Protein AF-A0A399WK71-F1 (afdb_monomer_lite)

Structure (mmCIF, N/CA/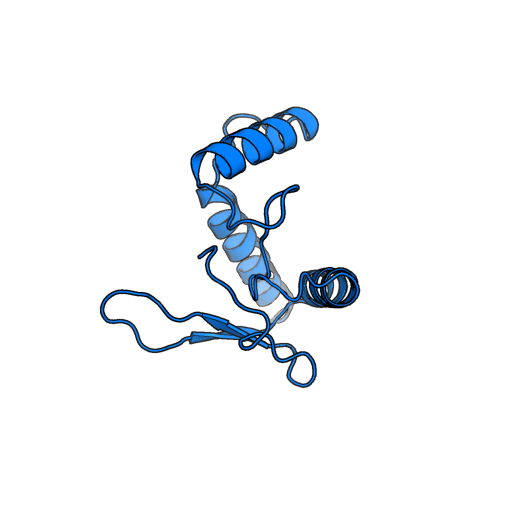C/O backbone):
data_AF-A0A399WK71-F1
#
_entry.id   AF-A0A399WK71-F1
#
loop_
_atom_site.group_PDB
_atom_site.id
_atom_site.type_symbol
_atom_site.label_atom_id
_atom_site.label_alt_id
_atom_site.label_comp_id
_atom_site.label_asym_id
_atom_site.label_entity_id
_atom_site.label_seq_id
_atom_site.pdbx_PDB_ins_code
_atom_site.Cartn_x
_atom_site.Cartn_y
_atom_site.Cartn_z
_atom_site.occupancy
_atom_site.B_iso_or_equiv
_atom_site.auth_seq_id
_atom_site.auth_comp_id
_atom_site.auth_asym_id
_atom_site.auth_atom_id
_atom_site.pdbx_PDB_model_num
ATOM 1 N N . MET A 1 1 ? 9.331 -6.527 2.166 1.00 54.00 1 MET A N 1
ATOM 2 C CA . MET A 1 1 ? 7.872 -6.316 2.001 1.00 54.00 1 MET A CA 1
ATOM 3 C C . MET A 1 1 ? 7.519 -4.913 1.484 1.00 54.00 1 MET A C 1
ATOM 5 O O . MET A 1 1 ? 6.736 -4.839 0.558 1.00 54.00 1 MET A O 1
ATOM 9 N N . PHE A 1 2 ? 8.113 -3.810 1.970 1.00 60.16 2 PHE A N 1
ATOM 10 C CA . PHE A 1 2 ? 7.745 -2.431 1.545 1.00 60.16 2 PHE A CA 1
ATOM 11 C C . PHE A 1 2 ? 8.575 -1.825 0.404 1.00 60.16 2 PHE A C 1
ATOM 13 O O . PHE A 1 2 ? 8.567 -0.619 0.192 1.00 60.16 2 PHE A O 1
ATOM 20 N N . SER A 1 3 ? 9.335 -2.646 -0.310 1.00 69.19 3 SER A N 1
ATOM 21 C CA . SER A 1 3 ? 10.147 -2.235 -1.460 1.00 69.19 3 SER A CA 1
ATOM 22 C C . SER A 1 3 ? 9.489 -2.611 -2.790 1.00 69.19 3 SER A C 1
ATOM 24 O O . SER A 1 3 ? 10.192 -2.791 -3.778 1.00 69.19 3 SER A O 1
ATOM 26 N N . LEU A 1 4 ? 8.162 -2.794 -2.806 1.00 81.50 4 LEU A N 1
ATOM 27 C CA . LEU A 1 4 ? 7.425 -3.072 -4.036 1.00 81.50 4 LEU A CA 1
ATOM 28 C C . LEU A 1 4 ? 7.514 -1.857 -4.964 1.00 81.50 4 LEU A C 1
ATOM 30 O O . LEU A 1 4 ? 7.269 -0.726 -4.537 1.00 81.50 4 LEU A O 1
ATOM 34 N N . GLN A 1 5 ? 7.870 -2.124 -6.215 1.00 85.81 5 GLN A N 1
ATOM 35 C CA . GLN A 1 5 ? 8.002 -1.134 -7.277 1.00 85.81 5 GLN A CA 1
ATOM 36 C C . GLN A 1 5 ? 6.864 -1.283 -8.284 1.00 85.81 5 GLN A C 1
ATOM 38 O O . GLN A 1 5 ? 6.354 -2.396 -8.438 1.00 85.81 5 GLN A O 1
ATOM 43 N N . TRP A 1 6 ? 6.476 -0.208 -8.979 1.00 86.94 6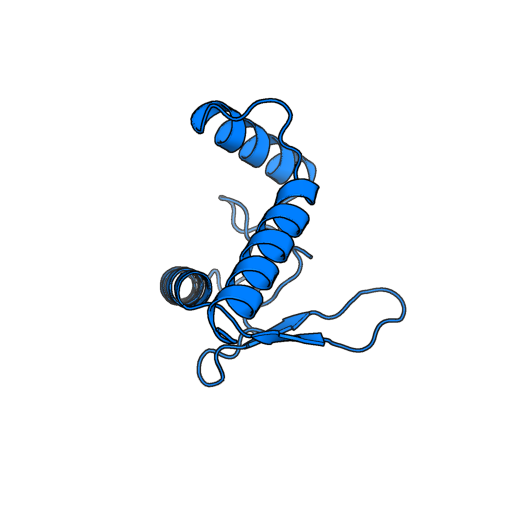 TRP A N 1
ATOM 44 C CA . TRP A 1 6 ? 5.400 -0.297 -9.977 1.00 86.94 6 TRP A CA 1
ATOM 45 C C . TRP A 1 6 ? 5.772 -1.207 -11.142 1.00 86.94 6 TRP A C 1
ATOM 47 O O . TRP A 1 6 ? 4.904 -1.918 -11.638 1.00 86.94 6 TRP A O 1
ATOM 57 N N . ALA A 1 7 ? 7.059 -1.282 -11.496 1.00 86.50 7 ALA A N 1
ATOM 58 C CA . ALA A 1 7 ? 7.576 -2.241 -12.475 1.00 86.50 7 ALA A CA 1
ATOM 59 C C . ALA A 1 7 ? 7.293 -3.719 -12.124 1.00 86.50 7 ALA A C 1
ATOM 61 O O . ALA A 1 7 ? 7.434 -4.597 -12.968 1.00 86.50 7 ALA A O 1
ATOM 62 N N . ARG A 1 8 ? 6.908 -4.016 -10.876 1.00 87.50 8 ARG A N 1
ATOM 63 C CA . ARG A 1 8 ? 6.595 -5.370 -10.390 1.00 87.50 8 ARG A CA 1
ATOM 64 C C . ARG A 1 8 ? 5.096 -5.599 -10.189 1.00 87.50 8 ARG A C 1
ATOM 66 O O . ARG A 1 8 ? 4.727 -6.605 -9.584 1.00 87.50 8 ARG A O 1
ATOM 73 N N . VAL A 1 9 ? 4.257 -4.665 -10.636 1.00 89.38 9 VAL A N 1
ATOM 74 C CA . VAL A 1 9 ? 2.795 -4.761 -10.605 1.00 89.38 9 VAL A CA 1
ATOM 75 C C . VAL A 1 9 ? 2.300 -4.945 -12.035 1.00 89.38 9 VAL A C 1
ATOM 77 O O . VAL A 1 9 ? 2.393 -4.030 -12.850 1.00 89.38 9 VAL A O 1
ATOM 80 N N . ASP A 1 10 ? 1.762 -6.123 -12.331 1.00 89.06 10 ASP A N 1
ATOM 81 C CA . ASP A 1 10 ? 1.138 -6.430 -13.614 1.00 89.06 10 ASP A CA 1
ATOM 82 C C . ASP A 1 10 ? -0.382 -6.306 -13.471 1.00 89.06 10 ASP A C 1
ATOM 84 O O . ASP A 1 10 ? -1.043 -7.168 -12.884 1.00 89.06 10 ASP A O 1
ATOM 88 N N . PHE A 1 11 ? -0.934 -5.207 -13.986 1.00 87.75 11 PHE A N 1
ATOM 89 C CA . PHE A 1 11 ? -2.374 -4.951 -13.957 1.00 87.75 11 PHE A CA 1
ATOM 90 C C . PHE A 1 11 ? -3.152 -5.820 -14.952 1.00 87.75 11 PHE A C 1
ATOM 92 O O . PHE A 1 11 ? -4.302 -6.154 -14.681 1.00 87.75 11 PHE A O 1
ATOM 99 N N . SER A 1 12 ? -2.535 -6.237 -16.059 1.00 88.25 12 SER A N 1
ATOM 100 C CA . SER A 1 12 ? -3.181 -7.099 -17.054 1.00 88.25 12 SER A CA 1
ATOM 101 C C . SER A 1 12 ? -3.393 -8.502 -16.494 1.00 88.25 12 SER A C 1
ATOM 103 O O . SER A 1 12 ? -4.473 -9.074 -16.615 1.00 88.25 12 SER A O 1
ATOM 105 N N . ARG A 1 13 ? -2.370 -9.039 -15.823 1.00 88.94 13 ARG A N 1
ATOM 106 C CA . ARG A 1 13 ? -2.417 -10.354 -15.169 1.00 88.94 13 ARG A CA 1
ATOM 107 C C . ARG A 1 13 ? -2.974 -10.302 -13.748 1.00 88.94 13 ARG A C 1
ATOM 109 O O . ARG A 1 13 ? -3.207 -11.352 -13.162 1.00 88.94 13 ARG A O 1
ATOM 116 N N . LYS A 1 14 ? -3.192 -9.104 -13.193 1.00 91.00 14 LYS A N 1
ATOM 117 C CA . LYS A 1 14 ? -3.600 -8.869 -11.796 1.00 91.00 14 LYS A CA 1
ATOM 118 C C . LYS A 1 14 ? -2.663 -9.564 -10.805 1.00 91.00 14 LYS A C 1
ATOM 120 O O . LYS A 1 14 ? -3.102 -10.221 -9.866 1.00 91.00 14 LYS A O 1
ATOM 125 N N . THR A 1 15 ? -1.356 -9.427 -11.007 1.00 89.44 15 THR A N 1
ATOM 126 C CA . THR A 1 15 ? -0.334 -10.067 -10.164 1.00 89.44 15 THR A CA 1
ATOM 127 C C . THR A 1 15 ? 0.733 -9.083 -9.710 1.00 89.44 15 THR A C 1
ATOM 129 O O . THR A 1 15 ? 1.038 -8.119 -10.410 1.00 89.44 15 THR A O 1
ATOM 132 N N . ILE A 1 16 ? 1.356 -9.360 -8.566 1.00 90.88 16 ILE A N 1
ATOM 133 C CA . ILE A 1 16 ? 2.574 -8.680 -8.115 1.00 90.88 16 ILE A CA 1
ATOM 134 C C . ILE A 1 16 ? 3.728 -9.660 -7.959 1.00 90.88 16 ILE A C 1
ATOM 136 O O . ILE A 1 16 ? 3.537 -10.803 -7.548 1.00 90.88 16 ILE A O 1
ATOM 140 N N . ILE A 1 17 ? 4.944 -9.192 -8.228 1.00 88.62 17 ILE A N 1
ATOM 141 C CA . ILE A 1 17 ? 6.165 -9.979 -8.045 1.00 88.62 17 ILE A CA 1
ATOM 142 C C . ILE A 1 17 ? 6.913 -9.475 -6.811 1.00 88.62 17 ILE A C 1
ATOM 144 O O . ILE A 1 17 ? 7.400 -8.341 -6.757 1.00 88.62 17 ILE A O 1
ATOM 148 N N . ILE A 1 18 ? 7.051 -10.344 -5.812 1.00 84.88 18 ILE A N 1
ATOM 149 C CA . ILE A 1 18 ? 7.845 -10.084 -4.613 1.00 84.88 18 ILE A CA 1
ATOM 150 C C . ILE A 1 18 ? 9.201 -10.772 -4.766 1.00 84.88 18 ILE A C 1
ATOM 152 O O . ILE A 1 18 ? 9.292 -11.998 -4.803 1.00 84.88 18 ILE A O 1
ATOM 156 N N . GLN A 1 19 ? 10.268 -9.974 -4.825 1.00 78.56 19 GLN A N 1
ATOM 157 C CA . GLN A 1 19 ? 11.634 -10.477 -4.667 1.00 78.5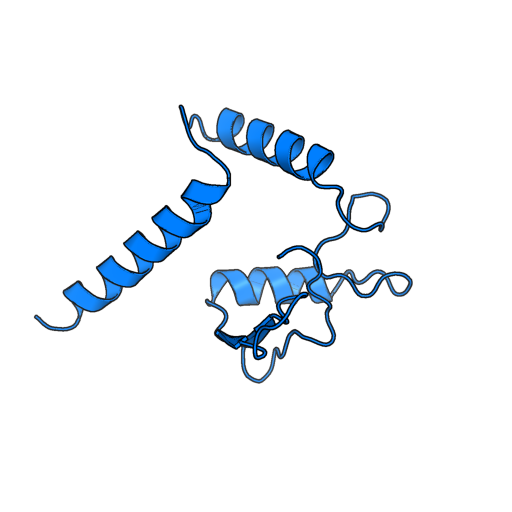6 19 GLN A CA 1
ATOM 158 C C . GLN A 1 19 ? 12.024 -10.418 -3.191 1.00 78.56 19 GLN A C 1
ATOM 160 O O . GLN A 1 19 ? 11.967 -9.352 -2.567 1.00 78.56 19 GLN A O 1
ATOM 165 N N . GLU A 1 20 ? 12.438 -11.550 -2.633 1.00 69.81 20 GLU A N 1
ATOM 166 C CA . GLU A 1 20 ? 12.998 -11.611 -1.286 1.00 69.81 20 GLU A CA 1
ATOM 167 C C . GLU A 1 20 ? 14.502 -11.313 -1.344 1.00 69.81 20 GLU A C 1
ATOM 169 O O . GLU A 1 20 ? 15.277 -12.057 -1.940 1.00 69.81 20 GLU A O 1
ATOM 174 N N . SER A 1 21 ? 14.942 -10.215 -0.722 1.00 59.19 21 SER A N 1
ATOM 175 C CA . SER A 1 21 ? 16.367 -9.889 -0.634 1.00 59.19 21 SER A CA 1
ATOM 176 C C . SER A 1 21 ? 17.022 -10.719 0.472 1.00 59.19 21 SER A C 1
ATOM 178 O O . SER A 1 21 ? 17.055 -10.280 1.621 1.00 59.19 21 SER A O 1
ATOM 180 N N . LYS A 1 22 ? 17.497 -11.921 0.126 1.00 50.94 22 LYS A N 1
ATOM 181 C CA . LYS A 1 22 ? 18.742 -12.500 0.669 1.00 50.94 22 LYS A CA 1
ATOM 182 C C . LYS A 1 22 ? 19.111 -13.885 0.141 1.00 50.94 22 LYS A C 1
ATOM 184 O O . LYS A 1 22 ? 20.259 -14.216 0.357 1.00 50.94 22 LYS A O 1
ATOM 189 N N . ASN A 1 23 ? 18.201 -14.665 -0.463 1.00 51.56 23 ASN A N 1
ATOM 190 C CA . ASN A 1 23 ? 18.474 -15.959 -1.144 1.00 51.56 23 ASN A CA 1
ATOM 191 C C . ASN A 1 23 ? 17.180 -16.646 -1.670 1.00 51.56 23 ASN A C 1
ATOM 193 O O . ASN A 1 23 ? 17.134 -17.862 -1.839 1.00 51.56 23 ASN A O 1
ATOM 197 N N . GLY A 1 24 ? 16.087 -15.902 -1.882 1.00 62.72 24 GLY A N 1
ATOM 198 C CA . GLY A 1 24 ? 14.781 -16.477 -2.234 1.00 62.72 24 GLY A CA 1
ATOM 199 C C . GLY A 1 24 ? 14.455 -16.367 -3.724 1.00 62.72 24 GLY A C 1
ATOM 200 O O . GLY A 1 24 ? 14.764 -15.356 -4.355 1.00 62.72 24 GLY A O 1
ATOM 201 N N . LYS A 1 25 ? 13.776 -17.380 -4.280 1.00 74.19 25 LYS A N 1
ATOM 202 C CA . LYS A 1 25 ? 13.175 -17.289 -5.622 1.00 74.19 25 LYS A CA 1
ATOM 203 C C . LYS A 1 25 ? 12.076 -16.212 -5.625 1.00 74.19 25 LYS A C 1
ATOM 205 O O . LYS A 1 25 ? 11.348 -16.098 -4.635 1.00 74.19 25 LYS A O 1
ATOM 210 N N . PRO A 1 26 ? 11.929 -15.429 -6.709 1.00 82.69 26 PRO A N 1
ATOM 211 C CA . PRO A 1 26 ? 10.822 -14.489 -6.835 1.00 82.69 26 PRO A CA 1
ATOM 212 C C . PRO A 1 26 ? 9.487 -15.232 -6.740 1.00 82.69 26 PRO A C 1
ATOM 214 O O . PRO A 1 26 ? 9.328 -16.316 -7.300 1.00 82.69 26 PRO A O 1
ATOM 217 N N . ARG A 1 27 ? 8.532 -14.642 -6.020 1.00 84.50 27 ARG A N 1
ATOM 218 C CA . ARG A 1 27 ? 7.175 -15.176 -5.873 1.00 84.50 27 ARG A CA 1
ATOM 219 C C . ARG A 1 27 ? 6.187 -14.242 -6.554 1.00 84.50 27 ARG A C 1
ATOM 221 O O . ARG A 1 27 ? 6.185 -13.042 -6.273 1.00 84.50 27 ARG A O 1
ATOM 228 N N . THR A 1 28 ? 5.346 -14.804 -7.413 1.00 87.12 28 THR A N 1
ATOM 229 C CA . THR A 1 28 ? 4.210 -14.104 -8.017 1.00 87.12 28 THR A CA 1
ATOM 230 C C . THR A 1 28 ? 2.988 -14.312 -7.134 1.00 87.12 28 THR A C 1
ATOM 232 O O . THR A 1 28 ? 2.659 -15.446 -6.798 1.00 87.12 28 THR A O 1
ATOM 235 N N . ILE A 1 29 ? 2.338 -13.223 -6.735 1.00 86.56 29 ILE A N 1
ATOM 236 C CA . ILE A 1 29 ? 1.162 -13.235 -5.864 1.00 86.56 29 ILE A CA 1
ATOM 237 C C . ILE A 1 29 ? -0.010 -12.634 -6.649 1.00 86.56 29 ILE A C 1
ATOM 239 O O . ILE A 1 29 ? 0.129 -11.506 -7.136 1.00 86.56 29 ILE A O 1
ATOM 243 N N . PRO A 1 30 ? -1.143 -13.343 -6.797 1.00 87.19 30 PRO A N 1
ATOM 244 C CA . PRO A 1 30 ? -2.342 -12.765 -7.390 1.00 87.19 30 PRO A CA 1
ATOM 245 C C . PRO A 1 30 ? -2.904 -11.656 -6.493 1.00 87.19 30 PRO A C 1
ATOM 247 O O . PRO A 1 30 ? -2.862 -11.739 -5.265 1.00 87.19 30 PRO A O 1
ATOM 250 N N . LEU A 1 31 ? -3.409 -10.597 -7.115 1.00 85.94 31 LEU A N 1
ATOM 251 C CA . LEU A 1 31 ? -4.084 -9.502 -6.435 1.00 85.94 31 LEU A CA 1
ATOM 252 C C . LEU A 1 31 ? -5.565 -9.832 -6.284 1.00 85.94 31 LEU A C 1
ATOM 254 O O . LEU A 1 31 ? -6.245 -10.122 -7.267 1.00 85.94 31 LEU A O 1
ATOM 258 N N . ASP A 1 32 ? -6.067 -9.717 -5.059 1.00 86.19 32 ASP A N 1
ATOM 259 C CA . ASP A 1 32 ? -7.506 -9.670 -4.817 1.00 86.19 32 ASP A CA 1
ATOM 260 C C . ASP A 1 32 ? -8.119 -8.406 -5.450 1.00 86.19 32 ASP A C 1
ATOM 262 O O . ASP A 1 32 ? -7.427 -7.402 -5.647 1.00 86.19 32 ASP A O 1
ATOM 266 N N . ARG A 1 33 ? -9.423 -8.430 -5.743 1.00 83.06 33 ARG A N 1
ATOM 267 C CA . ARG A 1 33 ? -10.147 -7.325 -6.385 1.00 83.06 33 ARG A CA 1
ATOM 268 C C . ARG A 1 33 ? -9.960 -6.009 -5.635 1.00 83.06 33 ARG A C 1
ATOM 270 O O . ARG A 1 33 ? -9.612 -5.005 -6.246 1.00 83.06 33 ARG A O 1
ATOM 277 N N . VAL A 1 34 ? -10.106 -6.027 -4.310 1.00 85.50 34 VAL A N 1
ATOM 278 C CA . VAL A 1 34 ? -9.948 -4.821 -3.483 1.00 85.50 34 VAL A CA 1
ATOM 279 C C . VAL A 1 34 ? -8.518 -4.282 -3.573 1.00 85.50 34 VAL A C 1
ATOM 281 O O . VAL A 1 34 ? -8.302 -3.079 -3.710 1.00 85.50 34 VAL A O 1
ATOM 284 N N . ALA A 1 35 ? -7.522 -5.171 -3.534 1.00 85.06 35 ALA A N 1
ATOM 285 C CA . ALA A 1 35 ? -6.122 -4.781 -3.663 1.00 85.06 35 ALA A CA 1
ATOM 286 C C . ALA A 1 35 ? -5.812 -4.221 -5.060 1.00 85.06 35 ALA A C 1
ATOM 288 O O . ALA A 1 35 ? -5.072 -3.244 -5.176 1.00 85.06 35 ALA A O 1
ATOM 289 N N . PHE A 1 36 ? -6.394 -4.813 -6.105 1.00 88.69 36 PHE A N 1
ATOM 290 C CA . PHE A 1 36 ? -6.282 -4.345 -7.481 1.00 88.69 36 PHE A CA 1
ATOM 291 C C . PHE A 1 36 ? -6.850 -2.934 -7.641 1.00 88.69 36 PHE A C 1
ATOM 293 O O . PHE A 1 36 ? -6.135 -2.061 -8.127 1.00 88.69 36 PHE A O 1
ATOM 300 N N . ASP A 1 37 ? -8.075 -2.688 -7.172 1.00 87.69 37 ASP A N 1
ATOM 301 C CA . ASP A 1 37 ? -8.740 -1.386 -7.298 1.00 87.69 37 ASP A CA 1
ATOM 302 C C . ASP A 1 37 ? -7.937 -0.287 -6.581 1.00 87.69 37 ASP A C 1
ATOM 304 O O . ASP A 1 37 ? -7.655 0.772 -7.147 1.00 87.69 37 ASP A O 1
ATOM 308 N N . ILE A 1 38 ? -7.451 -0.569 -5.366 1.00 88.50 38 ILE A N 1
ATOM 309 C CA . ILE A 1 38 ? -6.598 0.360 -4.608 1.00 88.50 38 ILE A CA 1
ATOM 310 C C . ILE A 1 38 ? -5.293 0.660 -5.357 1.00 88.50 38 ILE A C 1
ATOM 312 O O . ILE A 1 38 ? -4.847 1.812 -5.401 1.00 88.50 38 ILE A O 1
ATOM 316 N N . LEU A 1 39 ? -4.647 -0.363 -5.926 1.00 87.56 39 LEU A N 1
ATOM 317 C CA . LEU A 1 39 ? -3.413 -0.184 -6.689 1.00 87.56 39 LEU A CA 1
ATOM 318 C C . LEU A 1 39 ? -3.660 0.572 -7.994 1.00 87.56 39 LEU A C 1
ATOM 320 O O . LEU A 1 39 ? -2.830 1.405 -8.355 1.00 87.56 39 LEU A O 1
ATOM 324 N N . ALA A 1 40 ? -4.783 0.328 -8.669 1.00 87.31 40 ALA A N 1
ATOM 325 C CA . ALA A 1 40 ? -5.165 1.007 -9.899 1.00 87.31 40 ALA A CA 1
ATOM 326 C C . ALA A 1 40 ? -5.393 2.501 -9.646 1.00 87.31 40 ALA A C 1
ATOM 328 O O . ALA A 1 40 ? -4.795 3.331 -10.332 1.00 87.31 40 ALA A O 1
ATOM 329 N N . GLU A 1 41 ? -6.137 2.861 -8.599 1.00 87.12 41 GLU A N 1
ATOM 330 C CA . GLU A 1 41 ? -6.319 4.264 -8.211 1.00 87.12 41 GLU A CA 1
ATOM 331 C C . GLU A 1 41 ? -4.995 4.925 -7.817 1.00 87.12 41 GLU A C 1
ATOM 333 O O . GLU A 1 41 ? -4.662 6.012 -8.295 1.00 87.12 41 GLU A O 1
ATOM 338 N N . LYS A 1 42 ? -4.167 4.243 -7.016 1.00 83.81 42 LYS A N 1
ATOM 339 C CA . LYS A 1 42 ? -2.834 4.755 -6.667 1.00 83.81 42 LYS A CA 1
ATOM 340 C C . LYS A 1 42 ? -1.925 4.928 -7.877 1.00 83.81 42 LYS A C 1
ATOM 342 O O . LYS A 1 42 ? -1.071 5.813 -7.865 1.00 83.81 42 LYS A O 1
ATOM 347 N N . SER A 1 43 ? -2.103 4.113 -8.910 1.00 83.88 43 SER A N 1
ATOM 348 C CA . SER A 1 43 ? -1.292 4.172 -10.117 1.00 83.88 43 SER A CA 1
ATOM 349 C C . SER A 1 43 ? -1.520 5.440 -10.948 1.00 83.88 43 SER A C 1
ATOM 351 O O . SER A 1 43 ? -0.663 5.767 -11.765 1.00 83.88 43 SER A O 1
ATOM 353 N N . LYS A 1 44 ? -2.618 6.173 -10.718 1.00 82.75 44 LYS A N 1
ATOM 354 C CA . LYS A 1 44 ? -2.905 7.458 -11.375 1.00 82.75 44 LYS A CA 1
ATOM 355 C C . LYS A 1 44 ? -2.067 8.606 -10.80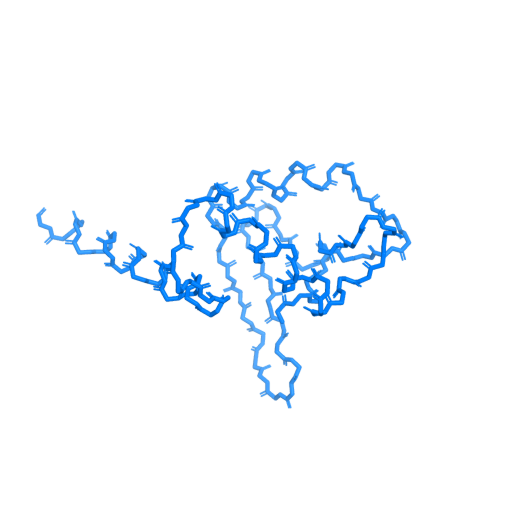7 1.00 82.75 44 LYS A C 1
ATOM 357 O O . LYS A 1 44 ? -1.786 9.571 -11.505 1.00 82.75 44 LYS A O 1
ATOM 362 N N . ILE A 1 45 ? -1.640 8.495 -9.547 1.00 75.31 45 ILE A N 1
ATOM 363 C CA . ILE A 1 45 ? -0.905 9.537 -8.815 1.00 75.31 45 ILE A CA 1
ATOM 364 C C . ILE A 1 45 ? 0.513 9.026 -8.526 1.00 75.31 45 ILE A C 1
ATOM 366 O O . ILE A 1 45 ? 0.905 8.798 -7.378 1.00 75.31 45 ILE A O 1
ATOM 370 N N . ARG A 1 46 ? 1.280 8.767 -9.593 1.00 70.44 46 ARG A N 1
ATOM 371 C CA . ARG A 1 46 ? 2.653 8.249 -9.490 1.00 70.44 46 ARG A CA 1
ATOM 372 C C . ARG A 1 46 ? 3.659 9.379 -9.323 1.00 70.44 46 ARG A C 1
ATOM 374 O O . ARG A 1 46 ? 3.648 10.362 -10.055 1.00 70.44 46 ARG A O 1
ATOM 381 N N . ASN A 1 47 ? 4.582 9.193 -8.384 1.00 67.69 47 ASN A N 1
ATOM 382 C CA . ASN A 1 47 ? 5.761 10.036 -8.282 1.00 67.69 47 ASN A CA 1
ATOM 383 C C . ASN A 1 47 ? 6.830 9.510 -9.249 1.00 67.69 47 ASN A C 1
ATOM 385 O O . ASN A 1 47 ? 7.388 8.440 -9.027 1.00 67.69 47 ASN A O 1
ATOM 389 N N . ILE A 1 48 ? 7.122 10.268 -10.306 1.00 65.12 48 ILE A N 1
ATOM 390 C CA . ILE A 1 48 ? 8.085 9.886 -11.355 1.00 65.12 48 ILE A CA 1
ATOM 391 C C . ILE A 1 48 ? 9.501 9.690 -10.782 1.00 65.12 48 ILE A C 1
ATOM 393 O O . ILE A 1 48 ? 10.279 8.894 -11.297 1.00 65.12 48 ILE A O 1
ATOM 397 N N . LYS A 1 49 ? 9.837 10.378 -9.682 1.00 66.38 49 LYS A N 1
ATOM 398 C CA . LYS A 1 49 ? 11.179 10.353 -9.087 1.00 66.38 49 LYS A CA 1
ATOM 399 C C . LYS A 1 49 ? 11.460 9.085 -8.276 1.00 66.38 49 LYS A C 1
ATOM 401 O O . LYS A 1 49 ? 12.619 8.722 -8.097 1.00 66.38 49 LYS A O 1
ATOM 406 N N . TYR A 1 50 ? 10.422 8.419 -7.768 1.00 67.62 50 TYR A N 1
ATOM 407 C CA . TYR A 1 50 ? 10.563 7.249 -6.904 1.00 67.62 50 TYR A CA 1
ATOM 408 C C . TYR A 1 50 ? 9.564 6.169 -7.321 1.00 67.62 50 TYR A C 1
ATOM 410 O O . TYR A 1 50 ? 8.384 6.250 -6.988 1.00 67.62 50 TYR A O 1
ATOM 418 N N . ASP A 1 51 ? 10.052 5.121 -7.991 1.00 77.56 51 ASP A N 1
ATOM 419 C CA . ASP A 1 51 ? 9.245 4.013 -8.532 1.00 77.56 51 ASP A CA 1
ATOM 420 C C . ASP A 1 51 ? 8.690 3.052 -7.455 1.00 77.56 51 ASP A C 1
ATOM 422 O O . ASP A 1 51 ? 8.515 1.859 -7.679 1.00 77.56 51 ASP A O 1
ATOM 426 N N . PHE A 1 52 ? 8.438 3.531 -6.237 1.00 82.62 52 PHE A N 1
ATOM 427 C CA . PHE A 1 52 ? 7.881 2.718 -5.159 1.00 82.62 52 PHE A CA 1
ATOM 428 C C . PHE A 1 52 ? 6.355 2.829 -5.117 1.00 82.62 52 PHE A C 1
ATOM 430 O O . PHE A 1 52 ? 5.786 3.916 -5.193 1.00 82.62 52 PHE A O 1
ATOM 437 N N . VAL A 1 53 ? 5.686 1.696 -4.898 1.00 82.31 53 VAL A N 1
ATOM 438 C CA . VAL A 1 53 ? 4.229 1.646 -4.682 1.00 82.31 53 VAL A CA 1
ATOM 439 C C . VAL A 1 53 ? 3.856 2.276 -3.333 1.00 82.31 53 VAL A C 1
ATOM 441 O O . VAL A 1 53 ? 2.845 2.969 -3.201 1.00 82.31 53 VAL A O 1
ATOM 444 N N . PHE A 1 54 ? 4.699 2.063 -2.318 1.00 80.69 54 PHE A N 1
ATOM 445 C CA . PHE A 1 54 ? 4.504 2.568 -0.960 1.00 80.69 54 PHE A CA 1
ATOM 446 C C . PHE A 1 54 ? 5.472 3.718 -0.666 1.00 80.69 54 PHE A C 1
ATOM 448 O O . PHE A 1 54 ? 6.608 3.505 -0.235 1.00 80.69 54 PHE A O 1
ATOM 455 N N . ILE A 1 55 ? 4.999 4.944 -0.881 1.00 76.38 55 ILE A N 1
ATOM 456 C CA . ILE A 1 55 ? 5.731 6.183 -0.594 1.00 76.38 55 ILE A CA 1
ATOM 457 C C . ILE A 1 55 ? 5.145 6.915 0.614 1.00 76.38 55 ILE A C 1
ATOM 459 O O . ILE A 1 55 ? 3.955 6.818 0.920 1.00 76.38 55 ILE A O 1
ATOM 463 N N . SER A 1 56 ? 6.002 7.646 1.317 1.00 72.94 56 SER A N 1
ATOM 464 C CA . SER A 1 56 ? 5.610 8.584 2.362 1.00 72.94 56 SER A CA 1
ATOM 465 C C . SER A 1 56 ? 4.956 9.827 1.745 1.00 72.94 56 SER A C 1
ATOM 467 O O . SER A 1 56 ? 5.026 10.048 0.536 1.00 72.94 56 SER A O 1
ATOM 469 N N . ARG A 1 57 ? 4.354 10.686 2.579 1.00 69.31 57 ARG A N 1
ATOM 470 C CA . ARG A 1 57 ? 3.722 11.941 2.125 1.00 69.31 57 ARG A CA 1
ATOM 471 C C . ARG A 1 57 ? 4.691 12.879 1.386 1.00 69.31 57 ARG A C 1
ATOM 473 O O . ARG A 1 57 ? 4.248 13.689 0.588 1.00 69.31 57 ARG A O 1
ATOM 480 N N . ILE A 1 58 ? 5.995 12.738 1.632 1.00 68.75 58 ILE A N 1
ATOM 481 C CA . ILE A 1 58 ? 7.070 13.508 0.986 1.00 68.75 58 ILE A CA 1
ATOM 482 C C . ILE A 1 58 ? 7.701 12.769 -0.213 1.00 68.75 58 ILE A C 1
ATOM 484 O O . ILE A 1 58 ? 8.740 13.179 -0.717 1.00 68.75 58 ILE A O 1
ATOM 488 N N . GLY A 1 59 ? 7.109 11.656 -0.664 1.00 66.75 59 GLY A N 1
ATOM 489 C CA . GLY A 1 59 ? 7.549 10.903 -1.845 1.00 66.75 59 GLY A CA 1
ATOM 490 C C . GLY A 1 59 ? 8.692 9.913 -1.612 1.00 66.75 59 GLY A C 1
ATOM 491 O O . GLY A 1 59 ? 9.048 9.173 -2.520 1.00 66.75 59 GLY A O 1
ATOM 492 N N . THR A 1 60 ? 9.255 9.848 -0.406 1.00 71.25 60 THR A N 1
ATOM 493 C CA . THR A 1 60 ? 10.355 8.928 -0.078 1.00 71.25 60 THR A CA 1
ATOM 494 C C . THR A 1 60 ? 9.851 7.549 0.341 1.00 71.25 60 THR A C 1
ATOM 496 O O . THR A 1 60 ? 8.697 7.387 0.739 1.00 71.25 60 THR A O 1
ATOM 499 N N . LYS A 1 61 ? 10.726 6.536 0.313 1.00 71.06 61 LYS A N 1
ATOM 500 C CA . LYS A 1 61 ? 10.416 5.203 0.852 1.00 71.06 61 LYS A CA 1
ATOM 501 C C . LYS A 1 61 ? 9.938 5.316 2.302 1.00 71.06 61 LYS A C 1
ATOM 503 O O . LYS A 1 61 ? 10.580 5.966 3.128 1.00 71.06 61 LYS A O 1
ATOM 508 N N . ILE A 1 62 ? 8.823 4.662 2.625 1.00 75.12 62 ILE A N 1
ATOM 509 C CA . ILE A 1 62 ? 8.286 4.681 3.988 1.00 75.12 62 ILE A CA 1
ATOM 510 C C . ILE A 1 62 ? 9.295 4.035 4.946 1.00 75.12 62 ILE A C 1
ATOM 512 O O . ILE A 1 62 ? 9.668 2.871 4.793 1.00 75.12 62 ILE A O 1
ATOM 516 N N . ASN A 1 63 ? 9.714 4.792 5.961 1.00 79.19 63 ASN A N 1
ATOM 517 C CA . ASN A 1 63 ? 10.504 4.274 7.071 1.00 79.19 63 ASN A CA 1
ATOM 518 C C . ASN A 1 63 ? 9.629 3.370 7.966 1.00 79.19 63 ASN A C 1
ATOM 520 O O . ASN A 1 63 ? 8.489 3.718 8.287 1.00 79.19 63 ASN A O 1
ATOM 524 N N . CYS A 1 64 ? 10.173 2.232 8.405 1.00 74.56 64 CYS A N 1
ATOM 525 C CA . CYS A 1 64 ? 9.509 1.275 9.293 1.00 74.56 64 CYS A CA 1
ATOM 526 C C . CYS A 1 64 ? 8.931 1.914 10.571 1.00 74.56 64 CYS A C 1
ATOM 528 O O . CYS A 1 64 ? 7.843 1.530 11.003 1.00 74.56 64 CYS A O 1
ATOM 530 N N . HIS A 1 65 ? 9.611 2.905 11.157 1.00 78.38 65 HIS A N 1
ATOM 531 C CA . HIS A 1 65 ? 9.131 3.620 12.345 1.00 78.38 65 HIS A CA 1
ATOM 532 C C . HIS A 1 65 ? 7.871 4.440 12.044 1.00 78.38 65 HIS A C 1
ATOM 534 O O . HIS A 1 65 ? 6.885 4.362 12.781 1.00 78.38 65 HIS A O 1
ATOM 540 N N . ASN A 1 66 ? 7.863 5.159 10.917 1.00 77.94 66 ASN A N 1
ATOM 541 C CA . ASN A 1 66 ? 6.705 5.939 10.476 1.00 77.94 66 ASN A CA 1
ATOM 542 C C . ASN A 1 66 ? 5.520 5.028 10.155 1.00 77.94 66 ASN A C 1
ATOM 544 O O . ASN A 1 66 ? 4.393 5.323 10.550 1.00 77.94 66 ASN A O 1
ATOM 548 N N . LEU A 1 67 ? 5.779 3.892 9.504 1.00 80.31 67 LEU A N 1
ATOM 549 C CA . LEU A 1 67 ? 4.747 2.902 9.219 1.00 80.31 67 LEU A CA 1
ATOM 550 C C . LEU A 1 67 ? 4.114 2.364 10.504 1.00 80.31 67 LEU A C 1
ATOM 552 O O . LEU A 1 67 ? 2.892 2.342 10.615 1.00 80.31 67 LEU A O 1
ATOM 556 N N . ARG A 1 68 ? 4.931 1.971 11.490 1.00 80.88 68 ARG A N 1
ATOM 557 C CA . ARG A 1 68 ? 4.436 1.457 12.775 1.00 80.88 68 ARG A CA 1
ATOM 558 C C . ARG A 1 68 ? 3.599 2.500 13.511 1.00 80.88 68 ARG A C 1
ATOM 560 O O . ARG A 1 68 ? 2.557 2.161 14.062 1.00 80.88 68 ARG A O 1
ATOM 567 N N . ARG A 1 69 ? 4.009 3.771 13.476 1.00 82.69 69 ARG A N 1
ATOM 568 C CA . ARG A 1 69 ? 3.232 4.874 14.056 1.00 82.69 69 ARG A CA 1
ATOM 569 C C . ARG A 1 69 ? 1.868 5.025 13.378 1.00 82.69 69 ARG A C 1
ATOM 571 O O . ARG A 1 69 ? 0.860 5.073 14.076 1.00 82.69 69 ARG A O 1
ATOM 578 N N . ILE A 1 70 ? 1.829 5.083 12.045 1.00 82.75 70 ILE A N 1
ATOM 579 C CA . ILE A 1 70 ? 0.578 5.229 11.280 1.00 82.75 70 ILE A CA 1
ATOM 580 C C . ILE A 1 70 ? -0.335 4.019 11.506 1.00 82.75 70 ILE A C 1
ATOM 582 O O . ILE A 1 70 ? -1.530 4.189 11.733 1.00 82.75 70 ILE A O 1
ATOM 586 N N . PH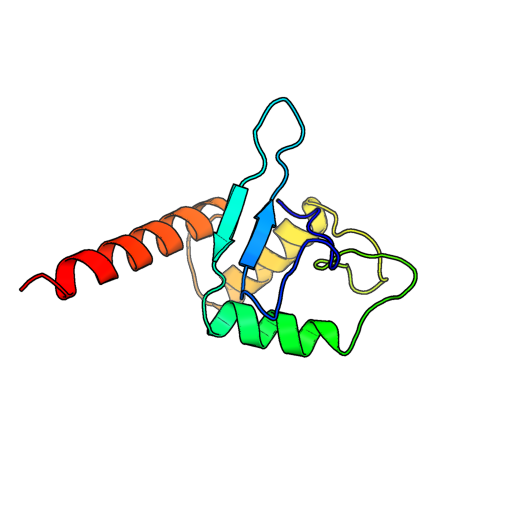E A 1 71 ? 0.232 2.813 11.520 1.00 83.25 71 PHE A N 1
ATOM 587 C CA . PHE A 1 71 ? -0.497 1.584 11.815 1.00 83.25 71 PHE A CA 1
ATOM 588 C C . PHE A 1 71 ? -1.129 1.618 13.209 1.00 83.25 71 PHE A C 1
ATOM 590 O O . PHE A 1 71 ? -2.327 1.397 13.332 1.00 83.25 71 PHE A O 1
ATOM 597 N N . ASN A 1 72 ? -0.373 1.984 14.247 1.00 82.94 72 ASN A N 1
ATOM 598 C CA . ASN A 1 72 ? -0.908 2.075 15.607 1.00 82.94 72 ASN A CA 1
ATOM 599 C C . ASN A 1 72 ? -2.039 3.109 15.720 1.00 82.94 72 ASN A C 1
ATOM 601 O O . ASN A 1 72 ? -2.991 2.898 16.467 1.00 82.94 72 ASN A O 1
ATOM 605 N N . ILE A 1 73 ? -1.961 4.219 14.977 1.00 85.25 73 ILE A N 1
ATOM 606 C CA . ILE A 1 73 ? -3.053 5.201 14.907 1.00 85.25 73 ILE A CA 1
ATOM 607 C C . ILE A 1 73 ? -4.290 4.580 14.246 1.00 85.25 73 ILE A C 1
ATOM 609 O O . ILE A 1 73 ? -5.394 4.761 14.753 1.00 85.25 73 ILE A O 1
ATOM 613 N N . ALA A 1 74 ? -4.121 3.839 13.148 1.00 85.44 74 ALA A N 1
ATOM 614 C CA . ALA A 1 74 ? -5.222 3.162 12.466 1.00 85.44 74 ALA A CA 1
ATOM 615 C C . ALA A 1 74 ? -5.882 2.091 13.352 1.00 85.44 74 ALA A C 1
ATOM 617 O O . ALA A 1 74 ? -7.102 2.070 13.459 1.00 85.44 74 ALA A O 1
ATOM 618 N N . VAL A 1 75 ? -5.087 1.275 14.052 1.00 85.38 75 VAL A N 1
ATOM 619 C CA . VAL A 1 75 ? -5.556 0.266 15.021 1.00 85.38 75 VAL A CA 1
ATOM 620 C C . VAL A 1 75 ? -6.380 0.910 16.133 1.00 85.38 75 VAL A C 1
ATOM 622 O O . VAL A 1 75 ? -7.489 0.462 16.412 1.00 85.38 75 VAL A O 1
ATOM 625 N N . LYS A 1 76 ? -5.883 2.012 16.713 1.00 85.69 76 LYS A N 1
ATOM 626 C CA . LYS A 1 76 ? -6.617 2.772 17.735 1.00 85.69 76 LYS A CA 1
ATOM 627 C C . LYS A 1 76 ? -7.929 3.345 17.200 1.00 85.69 76 LYS A C 1
ATOM 629 O O . LYS A 1 76 ? -8.944 3.244 17.876 1.00 85.69 76 LYS A O 1
ATOM 634 N N . LYS A 1 77 ? -7.925 3.916 15.990 1.00 86.56 77 LYS A N 1
ATOM 635 C CA . LYS A 1 77 ? -9.142 4.435 15.340 1.00 86.56 77 LYS A CA 1
ATOM 636 C C . LYS A 1 77 ? -10.162 3.338 15.033 1.00 86.56 77 LYS A C 1
ATOM 638 O O . LYS A 1 77 ? -11.353 3.604 15.095 1.00 86.56 77 LYS A O 1
ATOM 643 N N . ALA A 1 78 ? -9.698 2.133 14.719 1.00 84.50 78 ALA A N 1
ATOM 644 C CA . ALA A 1 78 ? -10.543 0.968 14.485 1.00 84.50 78 ALA A CA 1
ATOM 645 C C . ALA A 1 78 ? -11.036 0.299 15.785 1.00 84.50 78 ALA A C 1
ATOM 647 O O . ALA A 1 78 ? -11.771 -0.679 15.711 1.00 84.50 78 ALA A O 1
ATOM 648 N N . GLY A 1 79 ? -10.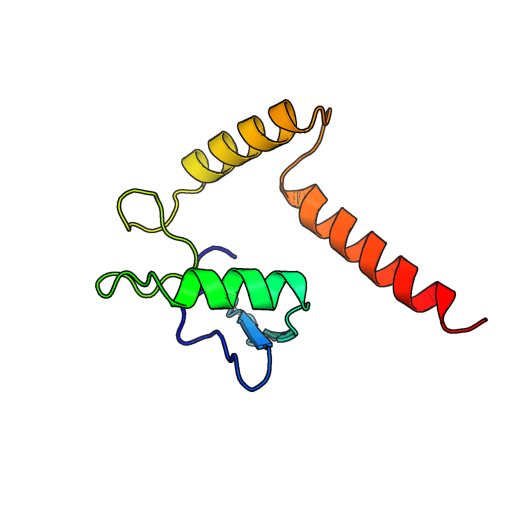622 0.781 16.966 1.00 84.81 79 GLY A N 1
ATOM 649 C CA . GLY A 1 79 ? -11.018 0.210 18.259 1.00 84.81 79 GLY A CA 1
ATOM 650 C C . GLY A 1 79 ? -10.406 -1.163 18.564 1.00 84.81 79 GLY A C 1
ATOM 651 O O . GLY A 1 79 ? -10.866 -1.853 19.468 1.00 84.81 79 GLY A O 1
ATOM 652 N N . LEU A 1 80 ? -9.372 -1.577 17.828 1.00 82.62 80 LEU A N 1
ATOM 653 C CA . LEU A 1 80 ? -8.754 -2.893 17.977 1.00 82.62 80 LEU A CA 1
ATOM 654 C C . LEU A 1 80 ? -7.755 -2.897 19.146 1.00 82.62 80 LEU A C 1
ATOM 656 O O . LEU A 1 80 ? -6.845 -2.066 19.205 1.00 82.62 80 LEU A O 1
ATOM 660 N N . GLN A 1 81 ? -7.889 -3.860 20.061 1.00 77.31 81 GLN A N 1
ATOM 661 C CA . GLN A 1 81 ? -6.957 -4.071 21.175 1.00 77.31 81 GLN A CA 1
ATOM 662 C C . GLN A 1 81 ? -5.961 -5.192 20.849 1.00 77.31 81 GLN A C 1
ATOM 664 O O . GLN A 1 81 ? -6.310 -6.169 20.195 1.00 77.31 81 GLN A O 1
ATOM 669 N N . ASN A 1 82 ? -4.707 -5.052 21.295 1.00 73.06 82 ASN A N 1
ATOM 670 C CA . ASN A 1 82 ? -3.629 -6.039 21.110 1.00 73.06 82 ASN A CA 1
ATOM 671 C C . ASN A 1 82 ? -3.308 -6.463 19.659 1.00 73.06 82 ASN A C 1
ATOM 673 O O . ASN A 1 82 ? -2.617 -7.456 19.453 1.00 73.06 82 ASN A O 1
ATOM 677 N N . PHE A 1 83 ? -3.718 -5.687 18.655 1.00 75.62 83 PHE A N 1
ATOM 678 C CA . PHE A 1 83 ? -3.475 -6.012 17.250 1.00 75.62 83 PHE A CA 1
ATOM 679 C C . PHE A 1 83 ? -2.085 -5.561 16.778 1.00 75.62 83 PHE A C 1
ATOM 681 O O . PHE A 1 83 ? -1.750 -4.370 16.803 1.00 75.62 83 PHE A O 1
ATOM 688 N N . ARG A 1 84 ? -1.257 -6.509 16.333 1.00 77.00 84 ARG A N 1
ATOM 689 C CA . ARG A 1 84 ? 0.110 -6.277 15.851 1.00 77.00 84 ARG A CA 1
ATOM 690 C C . ARG A 1 84 ? 0.175 -6.310 14.330 1.00 77.00 84 ARG A C 1
ATOM 692 O O . ARG A 1 84 ? -0.660 -6.869 13.634 1.00 77.00 84 ARG A O 1
ATOM 699 N N . PHE A 1 85 ? 1.245 -5.739 13.782 1.00 71.44 85 PHE A N 1
ATOM 700 C CA . PHE A 1 85 ? 1.415 -5.659 12.330 1.00 71.44 85 PHE A CA 1
ATOM 701 C C . PHE A 1 85 ? 1.522 -7.037 11.646 1.00 71.44 85 PHE A C 1
ATOM 703 O O . PHE A 1 85 ? 1.092 -7.185 10.506 1.00 71.44 85 PHE A O 1
ATOM 710 N N . HIS A 1 86 ? 2.089 -8.048 12.317 1.00 75.44 86 HIS A N 1
ATOM 711 C CA . HIS A 1 86 ? 2.147 -9.410 11.768 1.00 75.44 86 HIS A CA 1
ATOM 712 C C . HIS A 1 86 ? 0.785 -10.105 11.758 1.00 75.44 86 HIS A C 1
ATOM 714 O O . HIS A 1 86 ? 0.566 -10.961 10.901 1.00 75.44 86 HIS A O 1
ATOM 720 N N . ASP A 1 87 ? -0.143 -9.689 12.621 1.00 70.00 87 ASP A N 1
ATOM 721 C CA . ASP A 1 87 ? -1.482 -10.270 12.683 1.00 70.00 87 ASP A CA 1
ATOM 722 C C . ASP A 1 87 ? -2.261 -10.000 11.400 1.00 70.00 87 ASP A C 1
ATOM 724 O O . ASP A 1 87 ? -3.026 -10.856 10.984 1.00 70.00 87 ASP A O 1
ATOM 728 N N . LEU A 1 88 ? -1.970 -8.912 10.670 1.00 69.50 88 LEU A N 1
ATOM 729 C CA . LEU A 1 88 ? -2.525 -8.691 9.328 1.00 69.50 88 LEU A CA 1
ATOM 730 C C . LEU A 1 88 ? -2.297 -9.893 8.403 1.00 69.50 88 LEU A C 1
ATOM 732 O O . LEU A 1 88 ? -3.199 -10.289 7.673 1.00 69.50 88 LEU A O 1
ATOM 736 N N . ARG A 1 89 ? -1.103 -10.499 8.431 1.00 69.25 89 ARG A N 1
ATOM 737 C CA . ARG A 1 89 ? -0.809 -11.672 7.598 1.00 69.25 89 ARG A CA 1
ATOM 738 C C . ARG A 1 89 ? -1.571 -12.904 8.090 1.00 69.25 89 ARG A C 1
ATOM 740 O O . ARG A 1 89 ? -2.038 -13.677 7.261 1.00 69.25 89 ARG A O 1
ATOM 747 N N . HIS A 1 90 ? -1.713 -13.070 9.404 1.00 64.00 90 HIS A N 1
ATOM 748 C CA . HIS A 1 90 ? -2.443 -14.193 9.994 1.00 64.00 90 HIS A CA 1
ATOM 749 C C . HIS A 1 90 ? -3.959 -14.084 9.779 1.00 64.00 90 HIS A C 1
ATOM 751 O O . HIS A 1 90 ? -4.583 -15.072 9.406 1.00 64.00 90 HIS A O 1
ATOM 757 N N . THR A 1 91 ? -4.550 -12.894 9.916 1.00 59.75 91 THR A N 1
ATOM 758 C CA . THR A 1 91 ? -5.970 -12.643 9.630 1.00 59.75 91 THR A CA 1
ATOM 759 C C . THR A 1 91 ? -6.278 -12.830 8.147 1.00 59.75 91 THR A C 1
ATOM 761 O O . THR A 1 91 ? -7.286 -13.446 7.813 1.00 59.75 91 THR A O 1
ATOM 764 N N . LEU A 1 92 ? -5.403 -12.361 7.248 1.00 57.34 92 LEU A N 1
ATOM 765 C CA . LEU A 1 92 ? -5.573 -12.583 5.809 1.00 57.34 92 LEU A CA 1
ATOM 766 C C . LEU A 1 92 ? -5.475 -14.071 5.452 1.00 57.34 92 LEU A C 1
ATOM 768 O O . LEU A 1 92 ? -6.318 -14.564 4.713 1.00 57.34 92 LEU A O 1
ATOM 772 N N . PHE A 1 93 ? -4.506 -14.799 6.015 1.00 51.81 93 PHE A N 1
ATOM 773 C CA . PHE A 1 93 ? -4.370 -16.241 5.796 1.00 51.81 93 PHE A CA 1
ATOM 774 C C . PHE A 1 93 ? -5.564 -17.028 6.354 1.00 51.81 93 PHE A C 1
ATOM 776 O O . PHE A 1 93 ? -6.091 -17.900 5.674 1.00 51.81 93 PHE A O 1
ATOM 783 N N . SER A 1 94 ? -6.043 -16.682 7.553 1.00 53.06 94 SER A N 1
ATOM 784 C CA . SER A 1 94 ? -7.229 -17.305 8.147 1.00 53.06 94 SER A CA 1
ATOM 785 C C . SER A 1 94 ? -8.502 -17.008 7.349 1.00 53.06 94 SER A C 1
ATOM 787 O O . SER A 1 94 ? -9.317 -17.908 7.180 1.00 53.06 94 SER A O 1
ATOM 789 N N . SER A 1 95 ? -8.659 -15.790 6.817 1.00 52.09 95 SER A N 1
ATOM 790 C CA . SER A 1 95 ? -9.782 -15.439 5.939 1.00 52.09 95 SER A CA 1
ATOM 791 C C . SER A 1 95 ? -9.736 -16.241 4.638 1.00 52.09 95 SER A C 1
ATOM 793 O O . SER A 1 95 ? -10.719 -16.893 4.306 1.00 52.09 95 SER A O 1
ATOM 795 N N . ILE A 1 96 ? -8.583 -16.285 3.955 1.00 53.09 96 ILE A N 1
ATOM 796 C CA . ILE A 1 96 ? -8.391 -17.066 2.719 1.00 53.09 96 ILE A CA 1
ATOM 797 C C . ILE A 1 96 ? -8.685 -18.554 2.958 1.00 53.09 96 ILE A C 1
ATOM 799 O O . ILE A 1 96 ? -9.444 -19.147 2.201 1.00 53.09 96 ILE A O 1
ATOM 803 N N . PHE A 1 97 ? -8.173 -19.133 4.048 1.00 44.50 97 PHE A N 1
ATOM 804 C CA . PHE A 1 97 ? -8.434 -20.533 4.398 1.00 44.50 97 PHE A CA 1
ATOM 805 C C . PHE A 1 97 ? -9.920 -20.796 4.686 1.00 44.50 97 PHE A C 1
ATOM 807 O O . PHE A 1 97 ? -10.450 -21.851 4.353 1.00 44.50 97 PHE A O 1
ATOM 814 N N . LYS A 1 98 ? -10.633 -19.816 5.254 1.00 39.66 98 LYS A N 1
ATOM 815 C CA . LYS A 1 98 ? -12.075 -19.928 5.496 1.00 39.66 98 LYS A CA 1
ATOM 816 C C . LYS A 1 98 ? -12.885 -19.920 4.192 1.00 39.66 98 LYS A C 1
ATOM 818 O O . LYS A 1 98 ? -13.936 -20.543 4.160 1.00 39.66 98 LYS A O 1
ATOM 823 N N . TRP A 1 99 ? -12.404 -19.291 3.117 1.00 35.56 99 TRP A N 1
ATOM 824 C CA . TRP A 1 99 ? -13.079 -19.305 1.809 1.00 35.56 99 TRP A CA 1
ATOM 825 C C . TRP A 1 99 ? -12.922 -20.627 1.044 1.00 35.56 99 TRP A C 1
ATOM 827 O O . TRP A 1 99 ? -13.816 -20.968 0.275 1.00 35.56 99 TRP A O 1
ATOM 837 N N . GLU A 1 100 ? -11.855 -21.400 1.279 1.00 39.41 100 GLU A N 1
ATOM 838 C CA . GLU A 1 100 ? -11.680 -22.725 0.656 1.00 39.41 100 GLU A CA 1
ATOM 839 C C . GLU A 1 100 ? -12.578 -23.807 1.278 1.00 39.41 100 GLU A C 1
ATOM 841 O O . GLU A 1 100 ? -12.969 -24.743 0.589 1.00 39.41 100 GLU A O 1
ATOM 846 N N . ILE A 1 101 ? -12.968 -23.676 2.552 1.00 48.03 101 ILE A N 1
ATOM 847 C CA . ILE A 1 101 ? -13.777 -24.699 3.246 1.00 48.03 101 ILE A CA 1
ATOM 848 C C . ILE A 1 101 ? -15.276 -24.581 2.910 1.00 48.03 101 ILE A C 1
ATOM 850 O O . ILE A 1 101 ? -15.993 -25.575 2.954 1.00 48.03 101 ILE A O 1
ATOM 854 N N . PHE A 1 102 ? -15.766 -23.398 2.525 1.00 44.03 102 PHE A N 1
ATOM 855 C CA . PHE A 1 102 ? -17.189 -23.183 2.203 1.00 44.03 102 PHE A CA 1
ATOM 856 C C . PHE A 1 102 ? -17.566 -23.442 0.728 1.00 44.03 102 PHE A C 1
ATOM 858 O O . PHE A 1 102 ? -18.728 -23.276 0.378 1.00 44.03 102 PHE A O 1
ATOM 865 N N . TRP A 1 103 ? -16.625 -23.872 -0.125 1.00 38.47 103 TRP A N 1
ATOM 866 C CA . TRP A 1 103 ? -16.876 -24.243 -1.533 1.00 38.47 103 TRP A CA 1
ATOM 867 C C . TRP A 1 103 ? -16.628 -25.732 -1.843 1.00 38.47 103 TRP A C 1
ATOM 869 O O . TRP A 1 103 ? -16.527 -26.112 -3.008 1.00 38.47 103 TRP A O 1
ATOM 879 N N . VAL A 1 104 ? -16.553 -26.585 -0.815 1.00 43.34 104 VAL A N 1
ATOM 880 C CA . VAL A 1 104 ? -16.490 -28.057 -0.965 1.00 43.34 104 VAL A CA 1
ATOM 881 C C . VAL A 1 104 ? -17.606 -28.753 -0.164 1.00 43.34 104 VAL A C 1
ATOM 883 O O . VAL A 1 104 ? -17.444 -29.884 0.286 1.00 43.34 104 VAL A O 1
ATOM 886 N N . GLY A 1 105 ? -18.737 -28.072 0.039 1.00 37.47 105 GLY A N 1
ATOM 887 C CA . GLY A 1 105 ? -19.944 -28.623 0.665 1.00 37.47 105 GLY A CA 1
ATOM 888 C C . GLY A 1 105 ? -21.136 -28.524 -0.265 1.00 37.47 105 GLY A C 1
ATOM 889 O O . GLY A 1 105 ? -21.359 -27.402 -0.769 1.00 37.47 105 GLY A O 1
#

Radius of gyration: 15.9 Å; chains: 1; bounding box: 39×42×38 Å

Sequence (105 aa):
MFSLQWARVDFSRKTIIIQESKNGKPRTIPLDRVAFDILAEKSKIRNIKYDFVFISRIGTKINCHNLRRIFNIAVKKAGLQNFRFHDLRHTLFSSIFKWEIFWVG

Foldseek 3Di:
DQQFFPVQQDLPQQWGWDDDPDDDDIDIDHHDPVRSVVQVVLVVVDDPVRRTSDADPVRHRDDPVNVQVVVVVVCVVVVHPPDDPCVVVVVVVVVVVVVVVVVPD

Secondary structure (DSSP, 8-state):
----BGGGEETTTTEEEE--TTTPPPEEEEPPHHHHHHHHHHHHS--TT--BSSB-TTSSBPPHHHHHHHHHHHHHHTT-SS--TTHHHHHHHHHHHHHHHTT--

pLDDT: mean 74.18, std 14.49, range [35.56, 91.0]